Protein AF-A0A7C7UJ53-F1 (afdb_monomer_lite)

Structure (mmCIF, N/CA/C/O backbone):
data_AF-A0A7C7UJ53-F1
#
_entry.id   AF-A0A7C7UJ53-F1
#
loop_
_atom_site.group_PDB
_atom_site.id
_atom_site.type_symbol
_atom_site.label_atom_id
_atom_site.label_alt_id
_atom_site.label_comp_id
_atom_site.label_asym_id
_atom_site.label_entity_id
_atom_site.label_seq_id
_atom_site.pdbx_PDB_ins_code
_atom_site.Cartn_x
_atom_site.Cartn_y
_atom_site.Cartn_z
_atom_site.occupancy
_atom_site.B_iso_or_equiv
_atom_site.auth_seq_id
_atom_site.auth_comp_id
_atom_site.auth_asym_id
_atom_site.auth_atom_id
_atom_site.pdbx_PDB_model_num
ATOM 1 N N . MET A 1 1 ? -30.944 5.824 10.067 1.00 36.66 1 MET A N 1
ATOM 2 C CA . MET A 1 1 ? -30.875 5.960 11.536 1.00 36.66 1 MET A CA 1
ATOM 3 C C . MET A 1 1 ? -29.942 4.882 12.080 1.00 36.66 1 MET A C 1
ATOM 5 O O . MET A 1 1 ? -30.405 3.861 12.551 1.00 36.66 1 MET A O 1
ATOM 9 N N . LEU A 1 2 ? -28.628 5.058 11.925 1.00 46.38 2 LEU A N 1
ATOM 10 C CA . LEU A 1 2 ? -27.615 4.250 12.609 1.00 46.38 2 LEU A CA 1
ATOM 11 C C . LEU A 1 2 ? -26.572 5.239 13.107 1.00 46.38 2 LEU A C 1
ATOM 13 O O . LEU A 1 2 ? -25.936 5.938 12.322 1.00 46.38 2 LEU A O 1
ATOM 17 N N . GLU A 1 3 ? -26.523 5.387 14.422 1.00 46.41 3 GLU A N 1
ATOM 18 C CA . GLU A 1 3 ? -25.677 6.343 15.111 1.00 46.41 3 GLU A CA 1
ATOM 19 C C . GLU A 1 3 ? -24.204 6.032 14.837 1.00 46.41 3 GLU A C 1
ATOM 21 O O . GLU A 1 3 ? -23.672 5.004 15.257 1.00 46.41 3 GLU A O 1
ATOM 26 N N . SER A 1 4 ? -23.518 6.950 14.160 1.00 45.94 4 SER A N 1
ATOM 27 C CA . SER A 1 4 ? -22.063 6.977 14.072 1.00 45.94 4 SER A CA 1
ATOM 28 C C . SER A 1 4 ? -21.485 7.385 15.429 1.00 45.94 4 SER A C 1
ATOM 30 O O . SER A 1 4 ? -20.990 8.497 15.612 1.00 45.94 4 SER A O 1
ATOM 32 N N . LYS A 1 5 ? -21.536 6.487 16.414 1.00 49.7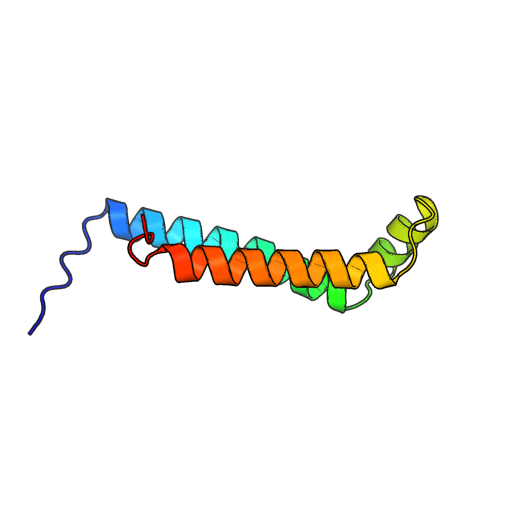5 5 LYS A N 1
ATOM 33 C CA . LYS A 1 5 ? -20.721 6.582 17.630 1.00 49.75 5 LYS A CA 1
ATOM 34 C C . LYS A 1 5 ? -19.275 6.210 17.272 1.00 49.75 5 LYS A C 1
ATOM 36 O O . LYS A 1 5 ? -18.728 5.241 17.789 1.00 49.75 5 LYS A O 1
ATOM 41 N N . LEU A 1 6 ? -18.642 6.954 16.359 1.00 58.41 6 LEU A N 1
ATOM 42 C CA . LEU A 1 6 ? -17.191 6.888 16.215 1.00 58.41 6 LEU A CA 1
ATOM 43 C C . LEU A 1 6 ? -16.599 7.531 17.470 1.00 58.41 6 LEU A C 1
ATOM 45 O O . LEU A 1 6 ? -16.508 8.750 17.581 1.00 58.41 6 LEU A O 1
ATOM 49 N N . GLY A 1 7 ? -16.227 6.704 18.446 1.00 65.50 7 GLY A N 1
ATOM 50 C CA . GLY A 1 7 ? -15.427 7.174 19.569 1.00 65.50 7 GLY A CA 1
ATOM 51 C C . GLY A 1 7 ? -14.138 7.831 19.049 1.00 65.50 7 GLY A C 1
ATOM 52 O O . GLY A 1 7 ? -13.615 7.400 18.017 1.00 65.50 7 GLY A O 1
ATOM 53 N N . PRO A 1 8 ? -13.576 8.831 19.749 1.00 71.19 8 PRO A N 1
ATOM 54 C CA . PRO A 1 8 ? -12.399 9.578 19.286 1.00 71.19 8 PRO A CA 1
ATOM 55 C C . PRO A 1 8 ? -11.211 8.669 18.925 1.00 71.19 8 PRO A C 1
ATOM 57 O O . PRO A 1 8 ? -10.470 8.949 17.988 1.00 71.19 8 PRO A O 1
ATOM 60 N N . LYS A 1 9 ? -11.084 7.515 19.593 1.00 72.56 9 LYS A N 1
ATOM 61 C CA . LYS A 1 9 ? -10.078 6.485 19.288 1.00 72.56 9 LYS A CA 1
ATOM 62 C C . LYS A 1 9 ? -10.206 5.904 17.875 1.00 72.56 9 LYS A C 1
ATOM 64 O O . LYS A 1 9 ? -9.194 5.640 17.238 1.00 72.56 9 LYS A O 1
ATOM 69 N N . LEU A 1 10 ? -11.431 5.713 17.383 1.00 78.75 10 LEU A N 1
ATOM 70 C CA . LEU A 1 10 ? -11.690 5.140 16.062 1.00 78.75 10 LEU A CA 1
ATOM 71 C C . LEU A 1 10 ? -11.352 6.147 14.956 1.00 78.75 10 LEU A C 1
ATOM 73 O O . LEU A 1 10 ? -10.752 5.772 13.956 1.00 78.75 10 LEU A O 1
ATOM 77 N N . ILE A 1 11 ? -11.656 7.431 15.166 1.00 79.12 11 ILE A N 1
ATOM 78 C CA . ILE A 1 11 ? -11.295 8.507 14.229 1.00 79.12 11 ILE A CA 1
ATOM 79 C C . ILE A 1 11 ? -9.774 8.627 14.122 1.00 79.12 11 ILE A C 1
ATOM 81 O O . ILE A 1 11 ? -9.240 8.640 13.015 1.00 79.12 11 ILE A O 1
ATOM 85 N N . VAL A 1 12 ? -9.067 8.655 15.258 1.00 82.19 12 VAL A N 1
ATOM 86 C CA . VAL A 1 12 ? -7.597 8.702 15.277 1.00 82.19 12 VAL A CA 1
ATOM 87 C C . VAL A 1 12 ? -7.018 7.469 14.586 1.00 82.19 12 VAL A C 1
ATOM 89 O O . VAL A 1 12 ? -6.146 7.611 13.733 1.00 82.19 12 VAL A O 1
ATOM 92 N N . PHE A 1 13 ? -7.548 6.276 14.867 1.00 79.88 13 PHE A N 1
ATOM 93 C CA . PHE A 1 13 ? -7.128 5.041 14.205 1.00 79.88 13 PHE A CA 1
ATOM 94 C C . PHE A 1 13 ? -7.262 5.133 12.679 1.00 79.88 13 PHE A C 1
ATOM 96 O O . PHE A 1 13 ? -6.271 4.982 11.970 1.00 79.88 13 PHE A O 1
ATOM 103 N N . TRP A 1 14 ? -8.450 5.461 12.164 1.00 80.62 14 TRP A N 1
ATOM 104 C CA . TRP A 1 14 ? -8.677 5.568 10.720 1.00 80.62 14 TRP A CA 1
ATOM 105 C C . TRP A 1 14 ? -7.870 6.692 10.070 1.00 80.62 14 TRP A C 1
ATOM 107 O O . TRP A 1 14 ? -7.384 6.513 8.958 1.00 80.62 14 TRP A O 1
ATOM 117 N N . THR A 1 15 ? -7.666 7.813 10.765 1.00 84.38 15 THR A N 1
ATOM 118 C CA . THR A 1 15 ? -6.846 8.928 10.265 1.00 84.38 15 THR A CA 1
ATOM 119 C C . THR A 1 15 ? -5.385 8.507 10.116 1.00 84.38 15 THR A C 1
ATOM 121 O O . THR A 1 15 ? -4.784 8.725 9.066 1.00 84.38 15 THR A O 1
ATOM 124 N N . THR A 1 16 ? -4.822 7.846 11.130 1.00 81.75 16 THR A N 1
ATOM 125 C CA . THR A 1 16 ? -3.428 7.371 11.094 1.00 81.75 16 THR A CA 1
ATOM 126 C C . THR A 1 16 ? -3.248 6.283 10.033 1.00 81.75 16 THR A C 1
ATOM 128 O O . THR A 1 16 ? -2.274 6.306 9.284 1.00 81.75 16 THR A O 1
ATOM 131 N N . THR A 1 17 ? -4.219 5.375 9.908 1.00 83.56 17 THR A N 1
ATOM 132 C CA . THR A 1 17 ? -4.224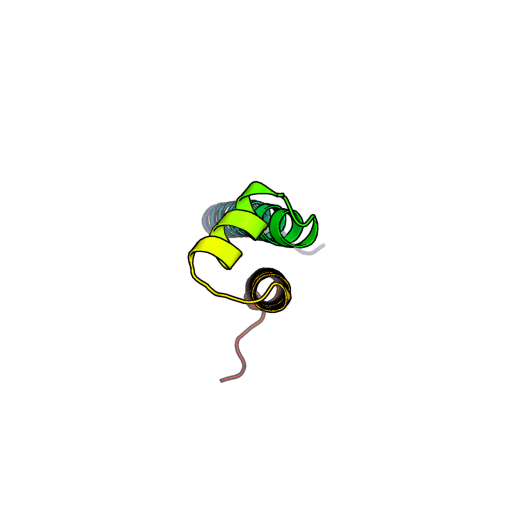 4.312 8.895 1.00 83.56 17 THR A CA 1
ATOM 133 C C . THR A 1 17 ? -4.330 4.870 7.477 1.00 83.56 17 THR A C 1
ATOM 135 O O . THR A 1 17 ? -3.580 4.444 6.600 1.00 83.56 17 THR A O 1
ATOM 138 N N . ALA A 1 18 ? -5.209 5.848 7.241 1.00 82.44 18 ALA A N 1
ATOM 139 C CA . ALA A 1 18 ? -5.347 6.501 5.942 1.00 82.44 18 ALA A CA 1
ATOM 140 C C . ALA A 1 18 ? -4.077 7.274 5.564 1.00 82.44 18 ALA A C 1
ATOM 142 O O . ALA A 1 18 ? -3.617 7.171 4.429 1.00 82.44 18 ALA A O 1
ATOM 143 N N . LEU A 1 19 ? -3.468 7.986 6.518 1.00 86.44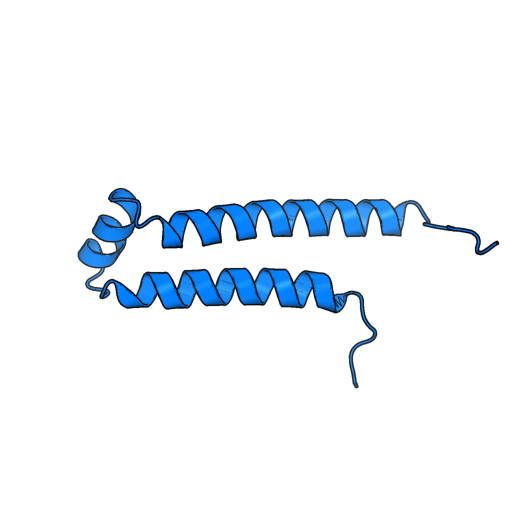 19 LEU A N 1
ATOM 144 C CA . LEU A 1 19 ? -2.219 8.715 6.300 1.00 86.44 19 LEU A CA 1
ATOM 145 C C . LEU A 1 19 ? -1.053 7.765 5.988 1.00 86.44 19 LEU A C 1
ATOM 147 O O . LEU A 1 19 ? -0.306 7.997 5.040 1.00 86.44 19 LEU A O 1
ATOM 151 N N . PHE A 1 20 ? -0.939 6.653 6.714 1.00 84.56 20 PHE A N 1
ATOM 152 C CA . PHE A 1 20 ? 0.042 5.608 6.418 1.00 84.56 20 PHE A CA 1
ATOM 153 C C . PHE A 1 20 ? -0.172 5.005 5.022 1.00 84.56 20 PHE A C 1
ATOM 155 O O . PHE A 1 20 ? 0.772 4.902 4.238 1.00 84.56 20 PHE A O 1
ATOM 162 N N . CYS A 1 21 ? -1.419 4.674 4.675 1.00 83.31 21 CYS A N 1
ATOM 163 C CA . CYS A 1 21 ? -1.772 4.165 3.351 1.00 83.31 21 CYS A CA 1
ATOM 164 C C . CYS A 1 21 ? -1.464 5.173 2.239 1.00 83.31 21 CYS A C 1
ATOM 166 O O . CYS A 1 21 ? -0.993 4.770 1.180 1.00 83.31 21 CYS A O 1
ATOM 168 N N . ALA A 1 22 ? -1.676 6.470 2.475 1.00 84.06 22 ALA A N 1
ATOM 169 C CA . ALA A 1 22 ? -1.356 7.521 1.516 1.00 84.06 22 ALA A CA 1
ATOM 170 C C . ALA A 1 22 ? 0.155 7.606 1.254 1.00 84.06 22 ALA A C 1
ATOM 172 O O . ALA A 1 22 ? 0.570 7.632 0.099 1.00 84.06 22 ALA A O 1
ATOM 173 N N . VAL A 1 23 ? 0.985 7.568 2.302 1.00 83.94 23 VAL A N 1
ATOM 174 C CA . VAL A 1 23 ? 2.454 7.590 2.167 1.00 83.94 23 VAL A CA 1
ATOM 175 C C . VAL A 1 23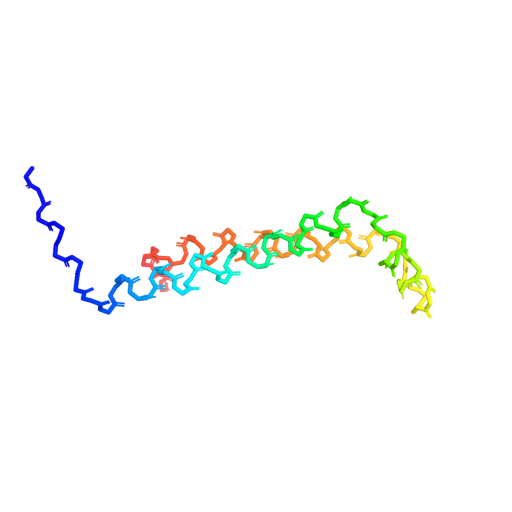 ? 2.961 6.346 1.431 1.00 83.94 23 VAL A C 1
ATOM 177 O O . VAL A 1 23 ? 3.753 6.453 0.492 1.00 83.94 23 VAL A O 1
ATOM 180 N N . VAL A 1 24 ? 2.489 5.158 1.820 1.00 82.12 24 VAL A N 1
ATOM 181 C CA . VAL A 1 24 ? 2.906 3.891 1.198 1.00 82.12 24 VAL A CA 1
ATOM 182 C C . VAL A 1 24 ? 2.388 3.777 -0.236 1.00 82.12 24 VAL A C 1
ATOM 184 O O . VAL A 1 24 ? 3.128 3.324 -1.106 1.00 82.12 24 VAL A O 1
ATOM 187 N N . GLY A 1 25 ? 1.159 4.222 -0.499 1.00 79.81 25 GLY A N 1
ATOM 188 C CA . GLY A 1 25 ? 0.557 4.245 -1.829 1.00 79.81 25 GLY A CA 1
ATOM 189 C C . GLY A 1 25 ? 1.285 5.200 -2.769 1.00 79.81 25 GLY A C 1
ATOM 190 O O . GLY A 1 25 ? 1.647 4.804 -3.873 1.00 79.81 25 GLY A O 1
ATOM 191 N N . PHE A 1 26 ? 1.598 6.416 -2.314 1.00 77.75 26 PHE A N 1
ATOM 192 C CA . PHE A 1 26 ? 2.362 7.383 -3.105 1.00 77.75 26 PHE A CA 1
ATOM 193 C C . PHE A 1 26 ? 3.774 6.865 -3.423 1.00 77.75 26 PHE A C 1
ATOM 195 O O . PHE A 1 26 ? 4.218 6.938 -4.567 1.00 77.75 26 PHE A O 1
ATOM 202 N N . SER A 1 27 ? 4.442 6.240 -2.446 1.00 73.69 27 SER A N 1
ATOM 203 C CA . SER A 1 27 ? 5.733 5.565 -2.649 1.00 73.69 27 SER A CA 1
ATOM 204 C C . SER A 1 27 ? 5.636 4.350 -3.586 1.00 73.69 27 SER A C 1
ATOM 206 O O . SER A 1 27 ? 6.567 4.066 -4.338 1.00 73.69 27 SER A O 1
ATOM 208 N N . GLY A 1 28 ? 4.527 3.609 -3.557 1.00 69.88 28 GLY A N 1
ATOM 209 C CA . GLY A 1 28 ? 4.268 2.502 -4.479 1.00 69.88 28 GLY A CA 1
ATOM 210 C C . GLY A 1 28 ? 4.107 2.991 -5.917 1.00 69.88 28 GLY A C 1
ATOM 211 O O . GLY A 1 28 ? 4.760 2.470 -6.816 1.00 69.88 28 GLY A O 1
ATOM 212 N N . VAL A 1 29 ? 3.314 4.045 -6.129 1.00 69.31 29 VAL A N 1
ATOM 213 C CA . VAL A 1 29 ? 3.118 4.672 -7.447 1.00 69.31 29 VAL A CA 1
ATOM 214 C C . VAL A 1 29 ? 4.429 5.246 -7.991 1.00 69.31 29 VAL A C 1
ATOM 216 O O . VAL A 1 29 ? 4.724 5.056 -9.169 1.00 69.31 29 VAL A O 1
ATOM 219 N N . SER A 1 30 ? 5.267 5.857 -7.146 1.00 64.69 30 SER A N 1
ATOM 220 C CA . SER A 1 30 ? 6.567 6.386 -7.583 1.00 64.69 30 SER A CA 1
ATOM 221 C C . SER A 1 30 ? 7.556 5.297 -8.025 1.00 64.69 30 SER A C 1
ATOM 223 O O . SER A 1 30 ? 8.445 5.567 -8.832 1.00 64.69 30 SER A O 1
ATOM 225 N N . HIS A 1 31 ? 7.410 4.060 -7.531 1.00 61.62 31 HIS A N 1
ATOM 226 C CA . HIS A 1 31 ? 8.174 2.914 -8.042 1.00 61.62 31 HIS A CA 1
ATOM 227 C C . HIS A 1 31 ? 7.704 2.484 -9.441 1.00 61.62 31 HIS A C 1
ATOM 229 O O . HIS A 1 31 ? 8.524 2.034 -10.236 1.00 61.62 31 HIS A O 1
ATOM 235 N N . PHE A 1 32 ? 6.417 2.649 -9.773 1.00 59.53 32 PHE A N 1
ATOM 236 C CA . PHE A 1 32 ? 5.880 2.324 -11.103 1.00 59.53 32 PHE A CA 1
ATOM 237 C C . PHE A 1 32 ? 6.245 3.355 -12.171 1.00 59.53 32 PHE A C 1
ATOM 239 O O . PHE A 1 32 ? 6.384 3.000 -13.341 1.00 59.53 32 PHE A O 1
ATOM 246 N N . THR A 1 33 ? 6.454 4.615 -11.788 1.00 63.88 33 THR A N 1
ATOM 247 C CA . THR A 1 33 ? 6.893 5.664 -12.719 1.00 63.88 33 THR A CA 1
ATOM 248 C C . THR A 1 33 ? 8.344 5.512 -13.185 1.00 63.88 33 THR A C 1
ATOM 250 O O . THR A 1 33 ? 8.800 6.367 -13.932 1.00 63.88 33 THR A O 1
ATOM 253 N N . HIS A 1 34 ? 9.067 4.454 -12.776 1.00 60.81 34 HIS A N 1
ATOM 254 C CA . HIS A 1 34 ? 10.470 4.214 -13.147 1.00 60.81 34 HIS A CA 1
ATOM 255 C C . HIS A 1 34 ? 11.329 5.477 -13.004 1.00 60.81 34 HIS A C 1
ATOM 257 O O . HIS A 1 34 ? 12.080 5.835 -13.908 1.00 60.81 34 HIS A O 1
ATOM 263 N N . ALA A 1 35 ? 11.187 6.185 -11.879 1.00 61.56 35 ALA A N 1
ATOM 264 C CA . ALA A 1 35 ? 12.017 7.353 -11.620 1.00 61.56 35 ALA A CA 1
ATOM 265 C C . ALA A 1 35 ? 13.494 6.935 -11.726 1.00 61.56 35 ALA A C 1
ATOM 267 O O . ALA A 1 35 ? 13.892 5.974 -11.064 1.00 61.56 35 ALA A O 1
ATOM 268 N N . GLU A 1 36 ? 14.278 7.624 -12.562 1.00 59.12 36 GLU A N 1
ATOM 269 C CA . GLU A 1 36 ? 15.656 7.234 -12.916 1.00 59.12 36 GLU A CA 1
ATOM 270 C C . GLU A 1 36 ? 16.522 6.959 -11.681 1.00 59.12 36 GLU A C 1
ATOM 272 O O . GLU A 1 36 ? 17.200 5.940 -11.634 1.00 59.12 36 GLU A O 1
ATOM 277 N N . ASN A 1 37 ? 16.368 7.755 -10.616 1.00 63.81 37 ASN A N 1
ATOM 278 C CA . ASN A 1 37 ? 17.033 7.551 -9.318 1.00 63.81 37 ASN A CA 1
ATOM 279 C C . ASN A 1 37 ? 16.837 6.148 -8.721 1.00 63.81 37 ASN A C 1
ATOM 281 O O . ASN A 1 37 ? 17.686 5.607 -8.020 1.00 63.81 37 ASN A O 1
ATOM 285 N N . MET A 1 38 ? 15.659 5.580 -8.935 1.00 62.50 38 MET A N 1
ATOM 286 C CA . MET A 1 38 ? 15.216 4.330 -8.339 1.00 62.50 38 MET A CA 1
ATOM 287 C C . MET A 1 38 ? 15.679 3.152 -9.219 1.00 62.50 38 MET A C 1
ATOM 289 O O . MET A 1 38 ? 16.084 2.110 -8.706 1.00 62.50 38 MET A O 1
ATOM 293 N N . VAL A 1 39 ? 15.718 3.359 -10.539 1.00 67.31 39 VAL A N 1
ATOM 294 C CA . VAL A 1 39 ? 16.313 2.435 -11.514 1.00 67.31 39 VAL A CA 1
ATOM 295 C C . VAL A 1 39 ? 17.832 2.357 -11.334 1.00 67.31 39 VAL A C 1
ATOM 297 O O . VAL A 1 39 ? 18.368 1.256 -11.243 1.00 67.31 39 VAL A O 1
ATOM 300 N N . GLU A 1 40 ? 18.517 3.494 -11.191 1.00 67.38 40 GLU A N 1
ATOM 301 C CA . GLU A 1 40 ? 19.953 3.559 -10.889 1.00 67.38 40 GLU A CA 1
ATOM 302 C C . GLU A 1 40 ? 20.291 2.916 -9.546 1.00 67.38 40 GLU A C 1
ATOM 304 O O . GLU A 1 40 ? 21.275 2.188 -9.458 1.00 67.38 40 GLU A O 1
ATOM 309 N N . ALA A 1 41 ? 19.468 3.110 -8.510 1.00 70.25 41 ALA A N 1
ATOM 310 C CA . ALA A 1 41 ? 19.668 2.435 -7.230 1.00 70.25 41 ALA A CA 1
ATOM 311 C C . ALA A 1 41 ? 19.564 0.905 -7.366 1.00 70.25 41 ALA A C 1
ATOM 313 O O . ALA A 1 41 ? 20.372 0.178 -6.792 1.00 70.25 41 ALA A O 1
ATOM 314 N N . MET A 1 42 ? 18.602 0.398 -8.144 1.00 72.00 42 MET A N 1
ATOM 315 C CA . MET A 1 42 ? 18.462 -1.044 -8.378 1.00 72.00 42 MET A CA 1
ATOM 316 C C . MET A 1 42 ? 19.605 -1.605 -9.224 1.00 72.00 42 MET A C 1
ATOM 318 O O . MET A 1 42 ? 20.177 -2.627 -8.848 1.00 72.00 42 MET A O 1
ATOM 322 N N . PHE A 1 43 ? 20.003 -0.914 -10.297 1.00 71.06 43 PHE A N 1
ATOM 323 C CA . PHE A 1 43 ? 21.181 -1.284 -11.086 1.00 71.06 43 PHE A CA 1
ATOM 324 C C . PHE A 1 43 ? 22.469 -1.231 -10.258 1.00 71.06 43 PHE A C 1
ATOM 326 O O . PHE A 1 43 ? 23.293 -2.135 -10.370 1.00 71.06 43 PHE A O 1
ATOM 333 N N . GLY A 1 44 ? 22.621 -0.238 -9.378 1.00 75.06 44 GLY A N 1
ATOM 334 C CA . GLY A 1 44 ? 23.751 -0.116 -8.457 1.00 75.06 44 GLY A CA 1
ATOM 335 C C . GLY A 1 44 ? 23.832 -1.257 -7.440 1.00 75.06 44 GLY A C 1
ATOM 336 O O . GLY A 1 44 ? 24.926 -1.643 -7.038 1.00 75.06 44 GLY A O 1
ATOM 337 N N . LEU A 1 45 ? 22.694 -1.848 -7.066 1.00 78.19 45 LEU A N 1
ATOM 338 C CA . LEU A 1 45 ? 22.637 -3.065 -6.250 1.00 78.19 45 LEU A CA 1
ATOM 339 C C . LEU A 1 45 ? 22.723 -4.363 -7.081 1.00 78.19 45 LEU A C 1
ATOM 341 O O . LEU A 1 45 ? 22.753 -5.449 -6.503 1.00 78.19 45 LEU A O 1
ATOM 345 N N . GLY A 1 46 ? 22.748 -4.278 -8.414 1.00 80.06 46 GLY A N 1
ATOM 346 C CA . GLY A 1 46 ? 22.718 -5.432 -9.317 1.00 80.06 46 GLY A CA 1
ATOM 347 C C . GLY A 1 46 ? 21.345 -6.104 -9.442 1.00 80.06 46 GLY A C 1
ATOM 348 O O . GLY A 1 46 ? 21.256 -7.210 -9.978 1.00 80.06 46 GLY A O 1
ATOM 349 N N . TYR A 1 47 ? 20.271 -5.466 -8.961 1.00 77.38 47 TYR A N 1
ATOM 350 C CA . TYR A 1 47 ? 18.915 -5.991 -9.079 1.00 77.38 47 TYR A CA 1
ATOM 351 C C . TYR A 1 47 ? 18.267 -5.602 -10.417 1.00 77.38 47 TYR A C 1
ATOM 353 O O . TYR A 1 47 ? 18.280 -4.435 -10.811 1.00 77.38 47 TYR A O 1
ATOM 361 N N . PRO A 1 48 ? 17.641 -6.563 -11.111 1.00 75.69 48 PRO A N 1
ATOM 362 C CA . PRO A 1 48 ? 16.929 -6.309 -12.357 1.00 75.69 48 PRO A CA 1
ATOM 363 C C . PRO A 1 48 ? 15.625 -5.522 -12.149 1.00 75.69 48 PRO A C 1
ATOM 365 O O . PRO A 1 48 ? 14.951 -5.635 -11.125 1.00 75.69 48 PRO A O 1
ATOM 368 N N . LEU A 1 49 ? 15.230 -4.766 -13.177 1.00 72.19 49 LEU A N 1
ATOM 369 C CA . LEU A 1 49 ? 14.129 -3.791 -13.148 1.00 72.19 49 LEU A CA 1
ATOM 370 C C . LEU A 1 49 ? 12.774 -4.367 -12.692 1.00 72.19 49 LEU A C 1
ATOM 372 O O . LEU A 1 49 ? 11.984 -3.684 -12.040 1.00 72.19 49 LEU A O 1
ATOM 376 N N . TYR A 1 50 ? 12.510 -5.648 -12.973 1.00 77.00 50 TYR A N 1
ATOM 377 C CA . TYR A 1 50 ? 11.273 -6.312 -12.550 1.00 77.00 50 TYR A CA 1
ATOM 378 C C . TYR A 1 50 ? 11.115 -6.349 -11.021 1.00 77.00 50 TYR A C 1
ATOM 380 O O . TYR A 1 50 ? 9.990 -6.388 -10.522 1.00 77.00 50 TYR A O 1
ATOM 388 N N . PHE A 1 51 ? 12.208 -6.285 -10.254 1.00 78.00 51 PHE A N 1
ATOM 389 C CA . PHE A 1 51 ? 12.156 -6.292 -8.792 1.00 78.00 51 PHE A CA 1
ATOM 390 C C . PHE A 1 51 ? 11.403 -5.068 -8.250 1.00 78.00 51 PHE A C 1
ATOM 392 O O . PHE A 1 51 ? 10.636 -5.185 -7.296 1.00 78.00 51 PHE A O 1
ATOM 399 N N . MET A 1 52 ? 11.514 -3.916 -8.922 1.00 72.81 52 MET A N 1
ATOM 400 C CA . MET A 1 52 ? 10.756 -2.708 -8.572 1.00 72.81 52 MET A CA 1
ATOM 401 C C . MET A 1 52 ? 9.258 -2.915 -8.731 1.00 72.81 52 MET A C 1
ATOM 403 O O . MET A 1 52 ? 8.489 -2.493 -7.870 1.00 72.81 52 MET A O 1
ATOM 407 N N . THR A 1 53 ? 8.837 -3.602 -9.796 1.00 76.69 53 THR A N 1
ATOM 408 C CA . THR A 1 53 ? 7.417 -3.902 -10.014 1.00 76.69 53 THR A CA 1
ATOM 409 C C . THR A 1 53 ? 6.875 -4.847 -8.946 1.00 76.69 53 THR A C 1
ATOM 411 O O . THR A 1 53 ? 5.773 -4.624 -8.456 1.00 76.69 53 THR A O 1
ATOM 414 N N . ILE A 1 54 ? 7.670 -5.827 -8.494 1.00 81.56 54 ILE A N 1
ATOM 415 C CA . ILE A 1 54 ? 7.300 -6.739 -7.400 1.00 81.56 54 ILE A CA 1
ATOM 416 C C . ILE A 1 54 ? 7.141 -5.965 -6.084 1.00 81.56 54 ILE A C 1
ATOM 418 O O . ILE A 1 54 ? 6.135 -6.130 -5.394 1.00 81.56 54 ILE A O 1
ATOM 422 N N . ILE A 1 55 ? 8.088 -5.082 -5.745 1.00 80.50 55 ILE A N 1
ATOM 423 C CA . ILE A 1 55 ? 8.014 -4.268 -4.521 1.00 80.50 55 ILE A CA 1
ATOM 424 C C . ILE A 1 55 ? 6.867 -3.252 -4.588 1.00 80.50 55 ILE A C 1
ATOM 426 O O . ILE A 1 55 ? 6.149 -3.072 -3.601 1.00 80.50 55 ILE A O 1
ATOM 430 N N . GLY A 1 56 ? 6.649 -2.618 -5.741 1.00 78.88 56 GLY A N 1
ATOM 431 C CA . GLY A 1 56 ? 5.519 -1.721 -5.974 1.00 78.88 56 GLY A CA 1
ATOM 432 C C . GLY A 1 56 ? 4.180 -2.440 -5.803 1.00 78.88 56 GLY A C 1
ATOM 433 O O . GLY A 1 56 ? 3.316 -1.969 -5.060 1.00 78.88 56 GLY A O 1
ATOM 434 N N . LEU A 1 57 ? 4.029 -3.624 -6.407 1.00 82.00 57 LEU A N 1
ATOM 435 C CA . LEU A 1 57 ? 2.828 -4.451 -6.279 1.00 82.00 57 LEU A CA 1
ATOM 436 C C . LEU A 1 57 ? 2.605 -4.896 -4.826 1.00 82.00 57 LEU A C 1
ATOM 438 O O . LEU A 1 57 ? 1.487 -4.812 -4.323 1.00 82.00 57 LEU A O 1
ATOM 442 N N . ALA A 1 58 ? 3.667 -5.300 -4.125 1.00 82.81 58 ALA A N 1
ATOM 443 C CA . ALA A 1 58 ? 3.607 -5.689 -2.718 1.00 82.81 58 ALA A CA 1
ATOM 444 C C . ALA A 1 58 ? 3.188 -4.524 -1.807 1.00 82.81 58 ALA A C 1
ATOM 446 O O . ALA A 1 58 ? 2.387 -4.720 -0.894 1.00 82.81 58 ALA A O 1
ATOM 447 N N . LYS A 1 59 ? 3.664 -3.297 -2.065 1.00 81.25 59 LYS A N 1
ATOM 448 C CA . LYS A 1 59 ? 3.217 -2.096 -1.339 1.00 81.25 59 LYS A CA 1
ATOM 449 C C . LYS A 1 59 ? 1.733 -1.821 -1.563 1.00 81.25 59 LYS A C 1
ATOM 451 O O . LYS A 1 59 ? 1.020 -1.566 -0.595 1.00 81.25 59 LYS A O 1
A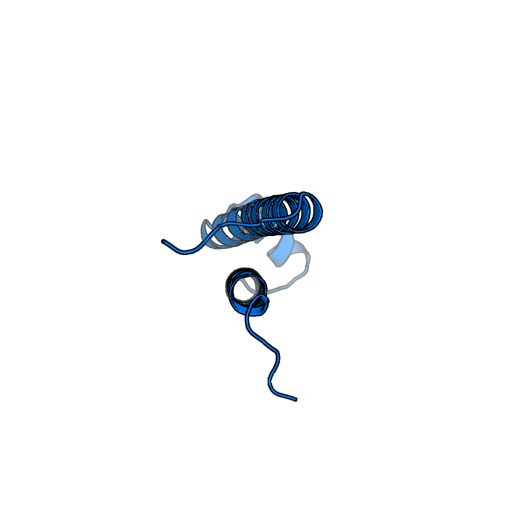TOM 456 N N . MET A 1 60 ? 1.258 -1.929 -2.803 1.00 80.62 60 MET A N 1
ATOM 457 C CA . MET A 1 60 ? -0.164 -1.759 -3.120 1.00 80.62 60 MET A CA 1
ATOM 458 C C . MET A 1 60 ? -1.022 -2.838 -2.452 1.00 80.62 60 MET A C 1
ATOM 460 O O . MET A 1 60 ? -2.028 -2.516 -1.823 1.00 80.62 60 MET A O 1
ATOM 464 N N . ALA A 1 61 ? -0.593 -4.101 -2.493 1.00 82.81 61 ALA A N 1
ATOM 465 C CA . ALA A 1 61 ? -1.250 -5.195 -1.782 1.00 82.81 61 ALA A CA 1
ATOM 466 C C . ALA A 1 61 ? -1.258 -4.969 -0.258 1.00 82.81 61 ALA A C 1
ATOM 468 O O . ALA A 1 61 ? -2.264 -5.227 0.401 1.00 82.81 61 ALA A O 1
ATOM 469 N N . GLY A 1 62 ? -0.175 -4.424 0.302 1.00 80.50 62 GLY A N 1
ATOM 470 C CA . GLY A 1 62 ? -0.079 -4.007 1.702 1.00 80.50 62 GLY A CA 1
ATOM 471 C C . GLY A 1 62 ? -1.100 -2.927 2.072 1.00 80.50 62 GLY A C 1
ATOM 472 O O . GLY A 1 62 ? -1.792 -3.043 3.076 1.00 80.50 62 GLY A O 1
ATOM 473 N N . VAL A 1 63 ? -1.264 -1.903 1.234 1.00 81.25 63 VAL A N 1
ATOM 474 C CA . VAL A 1 63 ? -2.278 -0.854 1.441 1.00 81.25 63 VAL A CA 1
ATOM 475 C C . VAL A 1 63 ? -3.694 -1.431 1.373 1.00 81.25 63 VAL A C 1
ATOM 477 O O . VAL A 1 63 ? -4.513 -1.158 2.250 1.00 81.25 63 VAL A O 1
ATOM 480 N N . VAL A 1 64 ? -3.979 -2.276 0.377 1.00 81.19 64 VAL A N 1
ATOM 481 C CA . VA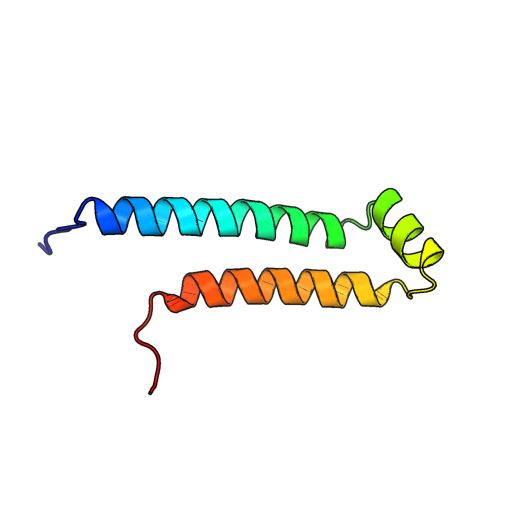L A 1 64 ? -5.292 -2.925 0.219 1.00 81.19 64 VAL A CA 1
ATOM 482 C C . VAL A 1 64 ? -5.603 -3.837 1.404 1.00 81.19 64 VAL A C 1
ATOM 484 O O . VAL A 1 64 ? -6.714 -3.802 1.925 1.00 81.19 64 VAL A O 1
ATOM 487 N N . THR A 1 65 ? -4.629 -4.616 1.878 1.00 80.56 65 THR A N 1
ATOM 488 C CA . THR A 1 65 ? -4.805 -5.484 3.052 1.00 80.56 65 THR A CA 1
ATOM 489 C C . THR A 1 65 ? -4.993 -4.689 4.337 1.00 80.56 65 THR A C 1
ATOM 491 O O . THR A 1 65 ? -5.844 -5.062 5.135 1.00 80.56 65 THR A O 1
ATOM 494 N N . VAL A 1 66 ? -4.282 -3.577 4.535 1.00 80.19 66 VAL A N 1
ATOM 495 C CA . VAL A 1 66 ? -4.478 -2.693 5.697 1.00 80.19 66 VAL A CA 1
ATOM 496 C C . VAL A 1 66 ? -5.870 -2.059 5.678 1.00 80.19 66 VAL A C 1
ATOM 498 O O . VAL A 1 66 ? -6.561 -2.094 6.695 1.00 80.19 66 VAL A O 1
ATOM 501 N N . LEU A 1 67 ? -6.326 -1.562 4.527 1.00 74.50 67 LEU A N 1
ATOM 502 C CA . LEU A 1 67 ? -7.684 -1.032 4.366 1.00 74.50 67 LEU A CA 1
ATOM 503 C C . LEU A 1 67 ? -8.755 -2.116 4.567 1.00 74.50 67 LEU A C 1
ATOM 505 O O . LEU A 1 67 ? -9.779 -1.855 5.195 1.00 74.50 67 LEU A O 1
ATOM 509 N N . ALA A 1 68 ? -8.506 -3.343 4.101 1.00 72.69 68 ALA A N 1
ATOM 510 C CA . ALA A 1 68 ? -9.392 -4.486 4.313 1.00 72.69 68 ALA A CA 1
ATOM 511 C C . ALA A 1 68 ? -9.347 -5.032 5.755 1.00 72.69 68 ALA A C 1
ATOM 513 O O . ALA A 1 68 ? -10.329 -5.608 6.220 1.00 72.69 68 ALA A O 1
ATOM 514 N N . SER A 1 69 ? -8.247 -4.829 6.494 1.00 62.47 69 SER A N 1
ATOM 515 C CA . SER A 1 69 ? -8.037 -5.368 7.851 1.00 62.47 69 SER A CA 1
ATOM 516 C C . SER A 1 69 ? -8.953 -4.777 8.928 1.00 62.47 69 SER A C 1
ATOM 518 O O . SER A 1 69 ? -8.972 -5.273 10.052 1.00 62.47 69 SER A O 1
ATOM 520 N N . GLY A 1 70 ? -9.756 -3.762 8.591 1.00 61.66 70 GLY A N 1
ATOM 521 C CA . GLY A 1 70 ? -10.875 -3.320 9.425 1.00 61.66 70 GLY A CA 1
ATOM 522 C C . GLY A 1 70 ? -12.005 -4.356 9.547 1.00 61.66 70 GLY A C 1
ATOM 523 O O . GLY A 1 70 ? -12.887 -4.189 10.389 1.00 61.66 70 GLY A O 1
ATOM 524 N N . LEU A 1 71 ? -11.994 -5.421 8.736 1.00 56.69 71 LEU A N 1
ATOM 525 C CA . LEU A 1 71 ? -12.929 -6.542 8.824 1.00 56.69 71 LEU A CA 1
ATOM 526 C C . LEU A 1 71 ? -12.456 -7.582 9.858 1.00 56.69 71 LEU A C 1
ATOM 528 O O . LEU A 1 71 ? -11.253 -7.822 9.990 1.00 56.69 71 LEU A O 1
ATOM 532 N N . PRO A 1 72 ? -13.387 -8.212 10.603 1.00 52.34 72 PRO A N 1
ATOM 533 C CA . PRO A 1 72 ? -13.057 -9.190 11.632 1.00 52.34 72 PRO A CA 1
ATOM 534 C C . PRO A 1 72 ? -12.214 -10.307 11.019 1.00 52.34 72 PRO A C 1
ATOM 536 O O . PRO A 1 72 ? -12.634 -10.977 10.076 1.00 52.34 72 PRO A O 1
ATOM 539 N N . ARG A 1 73 ? -10.996 -10.474 11.542 1.00 58.12 73 ARG A N 1
ATOM 540 C CA . ARG A 1 73 ? -10.067 -11.518 11.104 1.00 58.12 73 ARG A CA 1
ATOM 541 C C . ARG A 1 73 ? -10.769 -12.872 11.217 1.00 58.12 73 ARG A C 1
ATOM 543 O O . ARG A 1 73 ? -11.285 -13.198 12.287 1.00 58.12 73 ARG A O 1
ATOM 550 N N . LEU A 1 74 ? -10.772 -13.645 10.132 1.00 61.44 74 LEU A N 1
ATOM 551 C CA . LEU A 1 74 ? -11.101 -15.066 10.193 1.00 61.44 74 LEU A CA 1
ATOM 552 C C . LEU A 1 74 ? -10.049 -15.732 11.089 1.00 61.44 74 LEU A C 1
ATOM 554 O O . LEU A 1 74 ? -8.851 -15.628 10.823 1.00 61.44 74 LEU A O 1
ATOM 558 N N . LYS A 1 75 ? -10.530 -16.273 12.208 1.00 51.31 75 LYS A N 1
ATOM 559 C CA . LYS A 1 75 ? -9.764 -17.051 13.183 1.00 51.31 75 LYS A CA 1
ATOM 560 C C . LYS A 1 75 ? -9.385 -18.402 12.600 1.00 51.31 75 LYS A C 1
ATOM 562 O O . LYS A 1 75 ? -10.232 -18.960 11.869 1.00 51.31 75 LYS A O 1
#

Secondary structure (DSSP, 8-state):
-------HHHHHHHHHHHHHHHHHHHHHHHHHTT-HHHHHHHHHTT--THHHHHHHHHHHHHHHHHHHTTSPPP-

Sequence (75 aa):
MLESKLGPKLIVFWTTTALFCAVVGFSGVSHFTHAENMVEAMFGLGYPLYFMTIIGLAKMAGVVTVLASGLPRLK

Foldseek 3Di:
DDDPPCDPVNVVVVVVLVVVLVVLLVVLVVLVVPDVVVVVVCVVVVHDSVVSVVSSVVSNVVNVCSVVVVDDDDD

Radius of gyration: 17.17 Å; chains: 1; bounding box: 55×27×33 Å

pLDDT: mean 71.66, std 11.34, range [36.66, 86.44]